Protein AF-A0A956LAH7-F1 (afdb_monomer)

Mean predicted aligned error: 9.51 Å

Nearest PDB structures (foldseek):
  9brr-assembly1_b  TM=3.132E-01  e=2.561E+00  Mus musculus
  8eau-assembly1_c  TM=3.081E-01  e=2.437E+00  Saccharomyces cerevisiae
  8eat-assembly1_o  TM=3.199E-01  e=4.208E+00  Saccharomyces cerevisiae

Radius of gyration: 19.98 Å; Cα contacts (8 Å, |Δi|>4): 125; chains: 1; bounding box: 57×51×49 Å

pLDDT: mean 79.77, std 11.83, range [48.81, 96.5]

Structure (mmCIF, N/CA/C/O backbone):
data_AF-A0A956LAH7-F1
#
_entry.id   AF-A0A956LAH7-F1
#
loop_
_atom_site.group_PDB
_atom_site.id
_atom_site.type_symbol
_atom_site.label_atom_id
_atom_site.label_alt_id
_atom_site.label_comp_id
_atom_site.label_asym_id
_atom_site.label_entity_id
_atom_site.label_seq_id
_atom_site.pdbx_PDB_ins_code
_atom_site.Cartn_x
_atom_site.Cartn_y
_atom_site.Cartn_z
_atom_site.occupancy
_atom_site.B_iso_or_equiv
_atom_site.auth_seq_id
_atom_site.auth_comp_id
_atom_site.auth_asym_id
_atom_site.auth_atom_id
_atom_site.pdbx_PDB_model_num
ATOM 1 N N . MET A 1 1 ? 35.386 28.683 1.388 1.00 52.44 1 MET A N 1
ATOM 2 C CA . MET A 1 1 ? 34.242 27.894 0.891 1.00 52.44 1 MET A CA 1
ATOM 3 C C . MET A 1 1 ? 33.890 26.937 2.016 1.00 52.44 1 MET A C 1
ATOM 5 O O . MET A 1 1 ? 34.724 26.114 2.367 1.00 52.44 1 MET A O 1
ATOM 9 N N . ASP A 1 2 ? 32.789 27.219 2.709 1.00 57.22 2 ASP A N 1
ATOM 10 C CA . ASP A 1 2 ? 32.475 26.697 4.044 1.00 57.22 2 ASP A CA 1
ATOM 11 C C . ASP A 1 2 ? 31.867 25.285 3.976 1.00 57.22 2 ASP A C 1
ATOM 13 O O . ASP A 1 2 ? 30.933 25.033 3.214 1.00 57.22 2 ASP A O 1
ATOM 17 N N . ALA A 1 3 ? 32.402 24.359 4.774 1.00 60.25 3 ALA A N 1
ATOM 18 C CA . ALA A 1 3 ? 31.935 22.974 4.857 1.00 60.25 3 ALA A CA 1
ATOM 19 C C . ALA A 1 3 ? 30.524 22.860 5.473 1.00 60.25 3 ALA A C 1
ATOM 21 O O . ALA A 1 3 ? 29.872 21.824 5.325 1.00 60.25 3 ALA A O 1
ATOM 22 N N . GLY A 1 4 ? 30.032 23.922 6.124 1.00 57.91 4 GLY A N 1
ATOM 23 C CA . GLY A 1 4 ? 28.685 23.996 6.695 1.00 57.91 4 GLY A CA 1
ATOM 24 C C . GLY A 1 4 ? 27.547 24.054 5.667 1.00 57.91 4 GLY A C 1
ATOM 25 O O . GLY A 1 4 ? 26.425 23.651 5.982 1.00 57.91 4 GLY A O 1
ATOM 26 N N . ASP A 1 5 ? 27.820 24.48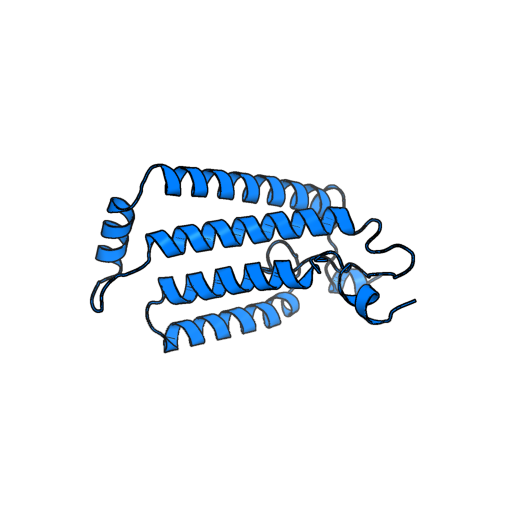1 4.430 1.00 57.31 5 ASP A N 1
ATOM 27 C CA . ASP A 1 5 ? 26.780 24.722 3.414 1.00 57.31 5 ASP A CA 1
ATOM 28 C C . ASP A 1 5 ? 26.434 23.479 2.570 1.00 57.31 5 ASP A C 1
ATOM 30 O O . ASP A 1 5 ? 25.368 23.389 1.961 1.00 57.31 5 ASP A O 1
ATOM 34 N N . VAL A 1 6 ? 27.290 22.451 2.595 1.00 57.66 6 VAL A N 1
ATOM 35 C CA . VAL A 1 6 ? 27.090 21.191 1.848 1.00 57.66 6 VAL A CA 1
ATOM 36 C C . VAL A 1 6 ? 25.976 20.324 2.463 1.00 57.66 6 VAL A C 1
ATOM 38 O O . VAL A 1 6 ? 25.402 19.463 1.795 1.00 57.66 6 VAL A O 1
ATOM 41 N N . LEU A 1 7 ? 25.622 20.556 3.732 1.00 55.72 7 LEU A N 1
ATOM 42 C CA . LEU A 1 7 ? 24.600 19.781 4.444 1.00 55.72 7 LEU A CA 1
ATOM 43 C C . LEU A 1 7 ? 23.187 20.382 4.361 1.00 55.72 7 LEU A C 1
ATOM 45 O O . LEU A 1 7 ? 22.231 19.703 4.731 1.00 55.72 7 LEU A O 1
ATOM 49 N N . ARG A 1 8 ? 23.022 21.614 3.855 1.00 59.16 8 ARG A N 1
ATOM 50 C CA . ARG A 1 8 ? 21.711 22.297 3.792 1.00 59.16 8 ARG A CA 1
ATOM 51 C C . ARG A 1 8 ? 20.922 22.066 2.507 1.00 59.16 8 ARG A C 1
ATOM 53 O O . ARG A 1 8 ? 19.728 22.344 2.480 1.00 59.16 8 ARG A O 1
ATOM 60 N N . SER A 1 9 ? 21.553 21.547 1.459 1.00 49.53 9 SER A N 1
ATOM 61 C CA . SER A 1 9 ? 20.957 21.452 0.121 1.00 49.53 9 SER A CA 1
ATOM 62 C C . SER A 1 9 ? 20.710 20.025 -0.351 1.00 49.53 9 SER A C 1
ATOM 64 O O . SER A 1 9 ? 20.467 19.818 -1.536 1.00 49.53 9 SER A O 1
ATOM 66 N N . ARG A 1 10 ? 20.735 19.022 0.540 1.00 57.97 10 ARG A N 1
ATOM 67 C CA . ARG A 1 10 ? 20.280 17.680 0.156 1.00 57.97 10 ARG A CA 1
ATOM 68 C C . ARG A 1 10 ? 18.760 17.732 -0.007 1.00 57.97 10 ARG A C 1
ATOM 70 O O . ARG A 1 10 ? 18.073 17.825 1.013 1.00 57.97 10 ARG A O 1
ATOM 77 N N . PRO A 1 11 ? 18.209 17.687 -1.238 1.00 48.81 11 PRO A N 1
ATOM 78 C CA . PRO A 1 11 ? 16.771 17.538 -1.387 1.00 48.81 11 PRO A CA 1
ATOM 79 C C . PRO A 1 11 ? 16.368 16.272 -0.62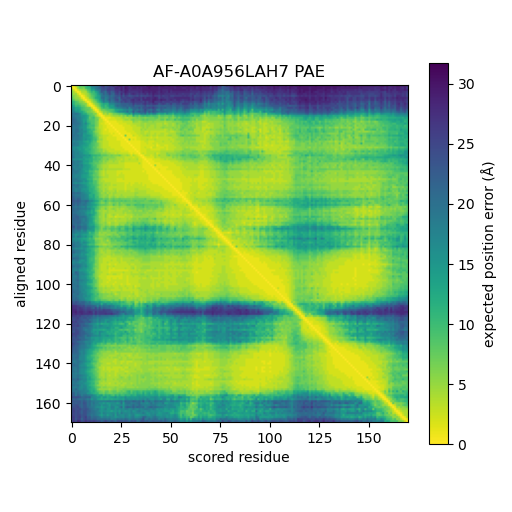9 1.00 48.81 11 PRO A C 1
ATOM 81 O O . PRO A 1 11 ? 17.118 15.292 -0.629 1.00 48.81 11 PRO A O 1
ATOM 84 N N . LEU A 1 12 ? 15.217 16.305 0.045 1.00 53.25 12 LEU A N 1
ATOM 85 C CA . LEU A 1 12 ? 14.611 15.146 0.699 1.00 53.25 12 LEU A CA 1
ATOM 86 C C . LEU A 1 12 ? 14.361 14.068 -0.363 1.00 53.25 12 LEU A C 1
ATOM 88 O O . LEU A 1 12 ? 13.294 13.986 -0.964 1.00 53.25 12 LEU A O 1
ATOM 92 N N . ARG A 1 13 ? 15.393 13.280 -0.662 1.00 58.38 13 ARG A N 1
ATOM 93 C CA . ARG A 1 13 ? 15.361 12.260 -1.694 1.00 58.38 13 ARG A CA 1
ATOM 94 C C . ARG A 1 13 ? 14.657 11.061 -1.088 1.00 58.38 13 ARG A C 1
ATOM 96 O O . ARG A 1 13 ? 15.244 10.341 -0.284 1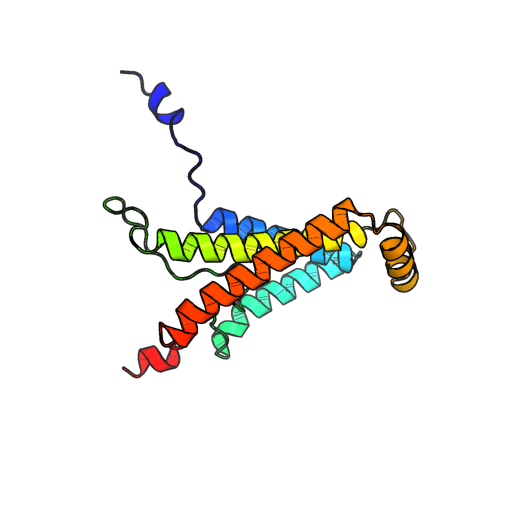.00 58.38 13 ARG A O 1
ATOM 103 N N . SER A 1 14 ? 13.386 10.880 -1.434 1.00 59.09 14 SER A N 1
ATOM 104 C CA . SER A 1 14 ? 12.616 9.701 -1.055 1.00 59.09 14 SER A CA 1
ATOM 105 C C . SER A 1 14 ? 13.260 8.474 -1.697 1.00 59.09 14 SER A C 1
ATOM 107 O O . SER A 1 14 ? 13.087 8.188 -2.881 1.00 59.09 14 SER A O 1
ATOM 109 N N . SER A 1 15 ? 14.079 7.766 -0.921 1.00 68.94 15 SER A N 1
ATOM 110 C CA . SER A 1 15 ? 14.568 6.458 -1.327 1.00 68.94 15 SER A CA 1
ATOM 111 C C . SER A 1 15 ? 13.369 5.509 -1.474 1.00 68.94 15 SER A C 1
ATOM 113 O O . SER A 1 15 ? 12.400 5.630 -0.725 1.00 68.94 15 SER A O 1
ATOM 115 N N . PRO A 1 16 ? 13.400 4.542 -2.403 1.00 70.00 16 PRO A N 1
ATOM 116 C CA . PRO A 1 16 ? 12.313 3.575 -2.571 1.00 70.00 16 PRO A CA 1
ATOM 117 C C . PRO A 1 16 ? 11.994 2.816 -1.273 1.00 70.00 16 PRO A C 1
ATOM 119 O O . PRO A 1 16 ? 10.848 2.471 -0.995 1.00 70.00 16 PRO A O 1
ATOM 122 N N . VAL A 1 17 ? 13.003 2.662 -0.415 1.00 74.00 17 VAL A N 1
ATOM 123 C CA . VAL A 1 17 ? 12.875 2.070 0.916 1.00 74.00 17 VAL A CA 1
ATOM 124 C C . VAL A 1 17 ? 11.913 2.860 1.812 1.00 74.00 17 VAL A C 1
ATOM 126 O O . VAL A 1 17 ? 11.151 2.252 2.556 1.00 74.00 17 VAL A O 1
ATOM 129 N N . SER A 1 18 ? 11.886 4.196 1.749 1.00 77.25 18 SER A N 1
ATOM 130 C CA . SER A 1 18 ? 11.034 4.985 2.650 1.00 77.25 18 SER A CA 1
ATOM 131 C C . SER A 1 18 ? 9.543 4.810 2.354 1.00 77.25 18 SER A C 1
ATOM 133 O O . SER A 1 18 ? 8.749 4.686 3.285 1.00 77.25 18 SER A O 1
ATOM 135 N N . ALA A 1 19 ? 9.159 4.717 1.078 1.00 79.94 19 ALA A N 1
ATOM 136 C CA . ALA A 1 19 ? 7.778 4.452 0.680 1.00 79.94 19 ALA A CA 1
ATOM 137 C C . ALA A 1 19 ? 7.322 3.045 1.103 1.00 79.94 19 ALA A C 1
ATOM 139 O O . ALA A 1 19 ? 6.222 2.888 1.636 1.00 79.94 19 ALA A O 1
ATOM 140 N N . ALA A 1 20 ? 8.186 2.040 0.937 1.00 82.38 20 ALA A N 1
ATOM 141 C CA . ALA A 1 20 ? 7.916 0.679 1.396 1.00 82.38 20 ALA A CA 1
ATOM 142 C C . ALA A 1 20 ? 7.740 0.613 2.923 1.00 82.38 20 ALA A C 1
ATOM 144 O O . ALA A 1 20 ? 6.793 -0.002 3.414 1.00 82.38 20 ALA A O 1
ATOM 145 N N . LEU A 1 21 ? 8.591 1.309 3.685 1.00 83.62 21 LEU A N 1
ATOM 146 C CA . LEU A 1 21 ? 8.465 1.395 5.141 1.00 83.62 21 LEU A CA 1
ATOM 147 C C . LEU A 1 21 ? 7.142 2.041 5.562 1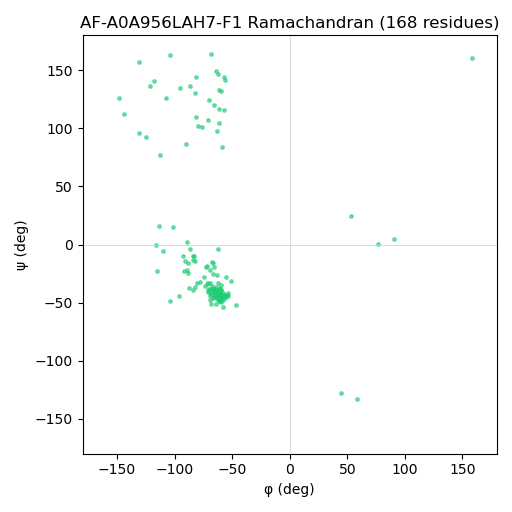.00 83.62 21 LEU A C 1
ATOM 149 O O . LEU A 1 21 ? 6.461 1.507 6.433 1.00 83.62 21 LEU A O 1
ATOM 153 N N . LEU A 1 22 ? 6.739 3.145 4.926 1.00 83.56 22 LEU A N 1
ATOM 154 C CA . LEU A 1 22 ? 5.446 3.782 5.200 1.00 83.56 22 LEU A CA 1
ATOM 155 C C . LEU A 1 22 ? 4.275 2.836 4.924 1.00 83.56 22 LEU A C 1
ATOM 157 O O . LEU A 1 22 ? 3.349 2.749 5.732 1.00 83.56 22 LEU A O 1
ATOM 161 N N . ALA A 1 23 ? 4.337 2.091 3.821 1.00 83.44 23 ALA A N 1
ATOM 162 C CA . ALA A 1 23 ? 3.326 1.098 3.505 1.00 83.44 23 ALA A CA 1
ATOM 163 C C . ALA A 1 23 ? 3.251 0.015 4.596 1.00 83.44 23 ALA A C 1
ATOM 165 O O . ALA A 1 23 ? 2.153 -0.316 5.054 1.00 83.44 23 ALA A O 1
ATOM 166 N N . LEU A 1 24 ? 4.395 -0.520 5.038 1.00 83.44 24 LEU A N 1
ATOM 167 C CA . LEU A 1 24 ? 4.472 -1.551 6.082 1.00 83.44 24 LEU A CA 1
ATOM 168 C C . LEU A 1 24 ? 3.980 -1.044 7.443 1.00 83.44 24 LEU A C 1
ATOM 170 O O . LEU A 1 24 ? 3.266 -1.759 8.148 1.00 83.44 24 LEU A O 1
ATOM 174 N N . LEU A 1 25 ? 4.300 0.203 7.797 1.00 86.12 25 LEU A N 1
ATOM 175 C CA . LEU A 1 25 ? 3.772 0.853 8.998 1.00 86.12 25 LEU A CA 1
ATOM 176 C C . LEU A 1 25 ? 2.245 0.976 8.943 1.00 86.12 25 LEU A C 1
ATOM 178 O O . LEU A 1 25 ? 1.585 0.740 9.954 1.00 86.12 25 LEU A O 1
ATOM 182 N N . GLY A 1 26 ? 1.678 1.283 7.772 1.00 84.75 26 GLY A N 1
ATOM 183 C CA . GLY A 1 26 ? 0.229 1.320 7.559 1.00 84.75 26 GLY A CA 1
ATOM 184 C C . GLY A 1 26 ? -0.451 -0.021 7.858 1.00 84.75 26 GLY A C 1
ATOM 185 O O . GLY A 1 26 ? -1.447 -0.057 8.582 1.00 84.75 26 GLY A O 1
ATOM 186 N N . VAL A 1 27 ? 0.124 -1.130 7.380 1.00 85.00 27 VAL A N 1
ATOM 187 C CA . VAL A 1 27 ? -0.353 -2.493 7.691 1.00 85.00 27 VAL A CA 1
ATOM 188 C C . VAL A 1 27 ? -0.241 -2.789 9.182 1.00 85.00 27 VAL A C 1
ATOM 190 O O . VAL A 1 27 ? -1.204 -3.258 9.788 1.00 85.00 27 VAL A O 1
ATOM 193 N N . GLY A 1 28 ? 0.899 -2.462 9.794 1.00 85.25 28 GLY A N 1
ATOM 194 C CA . GLY A 1 28 ? 1.106 -2.673 11.224 1.00 85.25 28 GLY A CA 1
ATOM 195 C C . GLY A 1 28 ? 0.110 -1.919 12.092 1.00 85.25 28 GLY A C 1
ATOM 196 O O . GLY A 1 28 ? -0.477 -2.495 13.007 1.00 85.25 28 GLY A O 1
ATOM 197 N N . PHE A 1 29 ? -0.141 -0.655 11.763 1.00 86.50 29 PHE A N 1
ATOM 198 C CA . PHE A 1 29 ? -1.160 0.143 12.427 1.00 86.50 29 PHE A CA 1
ATOM 199 C C . PHE A 1 29 ? -2.552 -0.479 12.267 1.00 86.50 29 PHE A C 1
ATOM 201 O O . PHE A 1 29 ? -3.251 -0.674 13.261 1.00 86.50 29 PHE A O 1
ATOM 208 N N . ALA A 1 30 ? -2.937 -0.864 11.048 1.00 85.06 30 ALA A N 1
ATOM 209 C CA . ALA A 1 30 ? -4.237 -1.478 10.796 1.00 85.06 30 ALA A CA 1
ATOM 210 C C . ALA A 1 30 ? -4.428 -2.787 11.577 1.00 85.06 30 ALA A C 1
ATOM 212 O O . ALA A 1 30 ? -5.476 -2.980 12.193 1.00 85.06 30 ALA A O 1
ATOM 213 N N . ILE A 1 31 ? -3.408 -3.648 11.628 1.00 86.38 31 ILE A N 1
ATOM 214 C CA . ILE A 1 31 ? -3.449 -4.897 12.400 1.00 86.38 31 ILE A CA 1
ATOM 215 C C . ILE A 1 31 ? -3.663 -4.613 13.888 1.00 86.38 31 ILE A C 1
ATOM 217 O O . ILE A 1 31 ? -4.541 -5.220 14.500 1.00 86.38 31 ILE A O 1
ATOM 221 N N . GLN A 1 32 ? -2.926 -3.665 14.471 1.00 87.75 32 GLN A N 1
ATOM 222 C CA . GLN A 1 32 ? -3.076 -3.321 15.891 1.00 87.75 32 GLN A CA 1
ATOM 223 C C . GLN A 1 32 ? -4.487 -2.815 16.211 1.00 87.75 32 GLN A C 1
ATOM 225 O O . GLN A 1 32 ? -5.085 -3.217 17.212 1.00 87.75 32 GLN A O 1
ATOM 230 N N . VAL A 1 33 ? -5.050 -1.988 15.329 1.00 84.69 33 VAL A N 1
ATOM 231 C CA . VAL A 1 33 ? -6.402 -1.449 15.495 1.00 84.69 33 VAL A CA 1
ATOM 232 C C . VAL A 1 33 ? -7.470 -2.529 15.363 1.00 84.69 33 VAL A C 1
ATOM 234 O O . VAL A 1 33 ? -8.424 -2.559 16.144 1.00 84.69 33 VAL A O 1
ATOM 237 N N . LEU A 1 34 ? -7.330 -3.433 14.395 1.00 80.38 34 LEU A N 1
ATOM 238 C CA . LEU A 1 34 ? -8.304 -4.498 14.171 1.00 80.38 34 LEU A CA 1
ATOM 239 C C . LEU A 1 34 ? -8.281 -5.522 15.311 1.00 80.38 34 LEU A C 1
ATOM 241 O O . LEU A 1 34 ? -9.337 -5.829 15.871 1.00 80.38 34 LEU A O 1
ATOM 245 N N . VAL A 1 35 ? -7.088 -5.982 15.699 1.00 83.62 35 VAL A N 1
ATOM 246 C CA . VAL A 1 35 ? -6.902 -7.020 16.724 1.00 83.62 35 VAL A CA 1
ATOM 247 C C . VAL A 1 35 ? -7.267 -6.518 18.123 1.00 83.62 35 VAL A C 1
ATOM 249 O O . VAL A 1 35 ? -7.789 -7.292 18.919 1.00 83.62 35 VAL A O 1
ATOM 252 N N . ASN A 1 36 ? -7.045 -5.232 18.426 1.00 79.31 36 ASN A N 1
ATOM 253 C CA . ASN A 1 36 ? -7.393 -4.601 19.710 1.00 79.31 36 ASN A CA 1
ATOM 254 C C . ASN A 1 36 ? -6.836 -5.333 20.954 1.00 79.31 36 ASN A C 1
ATOM 256 O O . ASN A 1 36 ? -7.378 -5.236 22.051 1.00 79.31 36 ASN A O 1
ATOM 260 N N . HIS A 1 37 ? -5.748 -6.087 20.790 1.00 81.94 37 HIS A N 1
ATOM 261 C CA . HIS A 1 37 ? -5.056 -6.773 21.875 1.00 81.94 37 HIS A CA 1
ATOM 262 C C . HIS A 1 37 ? -3.558 -6.749 21.593 1.00 81.94 37 HIS A C 1
ATOM 264 O O . HIS A 1 37 ? -3.091 -7.407 20.664 1.00 81.94 37 HIS A O 1
ATOM 270 N N . LYS A 1 38 ? -2.797 -6.007 22.408 1.00 82.75 38 LYS A N 1
ATOM 271 C CA . LYS A 1 38 ? -1.374 -5.695 22.177 1.00 82.75 38 LYS A CA 1
ATOM 272 C C . LYS A 1 38 ? -0.549 -6.923 21.780 1.00 82.75 38 LYS A C 1
ATOM 274 O O . LYS A 1 38 ? 0.135 -6.912 20.762 1.00 82.75 38 LYS A O 1
ATOM 279 N N . TYR A 1 39 ? -0.639 -7.998 22.565 1.00 89.81 39 TYR A N 1
ATOM 280 C CA . TYR A 1 39 ? 0.154 -9.209 22.333 1.00 89.81 39 TYR A CA 1
ATOM 281 C C . TYR A 1 39 ? -0.306 -10.012 21.113 1.00 89.81 39 TYR A C 1
ATOM 283 O O . TYR A 1 39 ? 0.528 -10.567 20.404 1.00 89.81 39 TYR A O 1
ATOM 291 N N . LEU A 1 40 ? -1.613 -10.031 20.825 1.00 88.00 40 LEU A N 1
ATOM 292 C CA . LEU A 1 40 ? -2.122 -10.722 19.638 1.00 88.00 40 LEU A CA 1
ATOM 293 C C . LEU A 1 40 ? -1.777 -9.922 18.382 1.00 88.00 40 LEU A C 1
ATOM 295 O O . LEU A 1 40 ? -1.427 -10.513 17.371 1.00 88.00 40 LEU A O 1
ATOM 299 N N . GLY A 1 41 ? -1.798 -8.588 18.455 1.00 88.50 41 GLY A N 1
ATOM 300 C CA . GLY A 1 41 ? -1.372 -7.713 17.367 1.00 88.50 41 GLY A CA 1
ATOM 301 C C . GLY A 1 41 ? 0.089 -7.952 16.997 1.00 88.50 41 GLY A C 1
ATOM 302 O O . GLY A 1 41 ? 0.406 -8.084 15.818 1.00 88.50 41 GLY A O 1
ATOM 303 N N . PHE A 1 42 ? 0.972 -8.097 17.993 1.00 91.75 42 PHE A N 1
ATOM 304 C CA . PHE A 1 42 ? 2.355 -8.509 17.738 1.00 91.75 42 PHE A CA 1
ATOM 305 C C . PHE A 1 42 ? 2.445 -9.916 17.143 1.00 91.75 42 PHE A C 1
ATOM 307 O O . PHE A 1 42 ? 3.152 -10.087 16.157 1.00 91.75 42 PHE A O 1
ATOM 314 N N . GLY A 1 43 ? 1.697 -10.893 17.664 1.00 93.94 43 GLY A N 1
ATOM 315 C CA . GLY A 1 43 ? 1.675 -12.251 17.109 1.00 93.94 43 GLY A CA 1
ATOM 316 C C . GLY A 1 43 ? 1.242 -12.296 15.639 1.00 93.94 43 GLY A C 1
ATOM 317 O O . GLY A 1 43 ? 1.899 -12.934 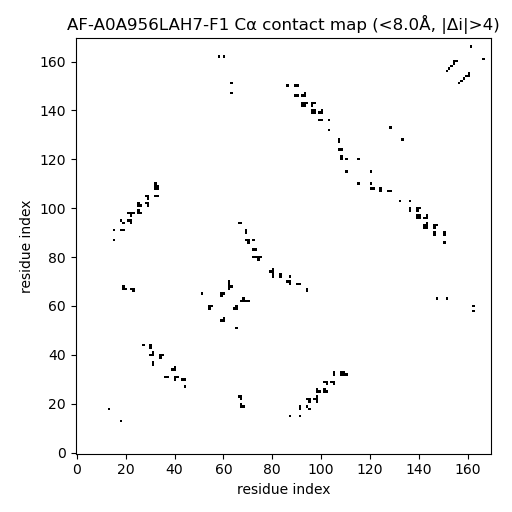14.819 1.00 93.94 43 GLY A O 1
ATOM 318 N N . VAL A 1 44 ? 0.188 -11.557 15.280 1.00 92.62 44 VAL A N 1
ATOM 319 C CA . VAL A 1 44 ? -0.289 -11.435 13.892 1.00 92.62 44 VAL A CA 1
ATOM 320 C C . VAL A 1 44 ? 0.747 -10.734 13.015 1.00 92.62 44 VAL A C 1
ATOM 322 O O . VAL A 1 44 ? 0.995 -11.183 11.899 1.00 92.62 44 VAL A O 1
ATOM 325 N N . MET A 1 45 ? 1.402 -9.680 13.513 1.00 92.31 45 MET A N 1
ATOM 326 C CA . MET A 1 45 ? 2.486 -9.018 12.778 1.00 92.31 45 MET A CA 1
ATOM 327 C C . MET A 1 45 ? 3.670 -9.948 12.529 1.00 92.31 45 MET A C 1
ATOM 329 O O . MET A 1 45 ? 4.205 -9.975 11.423 1.00 92.31 45 MET A O 1
ATOM 333 N N . THR A 1 46 ? 4.067 -10.739 13.524 1.00 93.00 46 THR A N 1
ATOM 334 C CA . THR A 1 46 ? 5.119 -11.744 13.356 1.00 93.00 46 THR A CA 1
ATOM 335 C C . THR A 1 46 ? 4.719 -12.776 12.306 1.00 93.00 46 THR A C 1
ATOM 337 O O . THR A 1 46 ? 5.501 -13.037 11.397 1.00 93.00 46 THR A O 1
ATOM 340 N N . ALA A 1 47 ? 3.497 -13.312 12.370 1.00 93.56 47 ALA A N 1
ATOM 341 C CA . ALA A 1 47 ? 2.995 -14.255 11.371 1.00 93.56 47 ALA A CA 1
ATOM 342 C C . ALA A 1 47 ? 2.972 -13.649 9.956 1.00 93.56 47 ALA A C 1
ATOM 344 O O . ALA A 1 47 ? 3.349 -14.314 8.995 1.00 93.56 47 ALA A O 1
ATOM 345 N N . TYR A 1 48 ? 2.597 -12.375 9.831 1.00 91.69 48 TYR A N 1
ATOM 346 C CA . TYR A 1 48 ? 2.630 -11.641 8.569 1.00 91.69 48 TYR A CA 1
ATOM 347 C C . TYR A 1 48 ? 4.053 -11.525 7.997 1.00 91.69 48 TYR A C 1
ATOM 349 O O . TYR A 1 48 ? 4.266 -11.820 6.823 1.00 91.69 48 TYR A O 1
ATOM 357 N N . PHE A 1 49 ? 5.048 -11.168 8.815 1.00 91.06 49 PHE A N 1
ATOM 358 C CA . PHE A 1 49 ? 6.441 -11.130 8.357 1.00 91.06 49 PHE A CA 1
ATOM 359 C C . PHE A 1 49 ? 6.977 -12.516 7.988 1.00 91.06 49 PHE A C 1
ATOM 361 O O . PHE A 1 49 ? 7.674 -12.642 6.984 1.00 91.06 49 PHE A O 1
ATOM 368 N N . LEU A 1 50 ? 6.620 -13.560 8.744 1.00 93.50 50 LEU A N 1
ATOM 369 C CA . LEU A 1 50 ? 6.966 -14.938 8.387 1.00 93.50 50 LEU A CA 1
ATOM 370 C C . LEU A 1 50 ? 6.357 -15.329 7.036 1.00 93.50 50 LEU A C 1
ATOM 372 O O . LEU A 1 50 ? 7.049 -15.903 6.200 1.00 93.50 50 LEU A O 1
ATOM 376 N N . ALA A 1 51 ? 5.099 -14.960 6.782 1.00 90.50 51 ALA A N 1
ATOM 377 C CA . ALA A 1 51 ? 4.461 -15.194 5.492 1.00 90.50 51 ALA A CA 1
ATOM 378 C C . ALA A 1 51 ? 5.203 -14.486 4.348 1.00 90.50 51 ALA A C 1
ATOM 380 O O . ALA A 1 51 ? 5.422 -15.104 3.311 1.00 90.50 51 ALA A O 1
ATOM 381 N N . LEU A 1 52 ? 5.666 -13.243 4.537 1.00 89.19 52 LEU A N 1
ATOM 382 C CA . LEU A 1 52 ? 6.463 -12.537 3.522 1.00 89.19 52 LEU A CA 1
ATOM 383 C C . LEU A 1 52 ? 7.806 -13.220 3.211 1.00 89.19 52 LEU A C 1
ATOM 385 O O . LEU A 1 52 ? 8.313 -13.060 2.105 1.00 89.19 52 LEU A O 1
ATOM 389 N N . ILE A 1 53 ? 8.373 -13.980 4.152 1.00 89.25 53 ILE A N 1
ATOM 390 C CA . ILE A 1 53 ? 9.617 -14.742 3.950 1.00 89.25 53 ILE A CA 1
ATOM 391 C C . ILE A 1 53 ? 9.342 -16.083 3.251 1.00 89.25 53 ILE A C 1
ATOM 393 O O . ILE A 1 53 ? 10.148 -16.529 2.435 1.00 89.25 53 ILE A O 1
ATOM 397 N N . ILE A 1 54 ? 8.219 -16.731 3.571 1.00 90.12 54 ILE A N 1
ATOM 398 C CA . ILE A 1 54 ? 7.877 -18.077 3.085 1.00 90.12 54 ILE A CA 1
ATOM 399 C C . ILE A 1 54 ? 7.212 -18.036 1.702 1.00 90.12 54 ILE A C 1
ATOM 401 O O . ILE A 1 54 ? 7.497 -18.891 0.871 1.00 90.12 54 ILE A O 1
ATOM 405 N N . LEU A 1 55 ? 6.343 -17.056 1.431 1.00 87.81 55 LEU A N 1
ATOM 406 C CA . LEU A 1 55 ? 5.571 -16.962 0.182 1.00 87.81 55 LEU A CA 1
ATOM 407 C C . LEU A 1 55 ? 6.432 -16.997 -1.097 1.00 87.81 55 LEU A C 1
ATOM 409 O O . LEU A 1 55 ? 6.080 -17.748 -2.009 1.00 87.81 55 LEU A O 1
ATOM 413 N N . PRO A 1 56 ? 7.572 -16.283 -1.175 1.00 86.00 56 PRO A N 1
ATOM 414 C CA . PRO A 1 56 ? 8.466 -16.396 -2.325 1.00 86.00 56 PRO A CA 1
ATOM 415 C C . PRO A 1 56 ? 9.006 -17.817 -2.531 1.00 86.00 56 PRO A C 1
ATOM 417 O O . PRO A 1 56 ? 9.131 -18.259 -3.664 1.00 86.00 56 PRO A O 1
ATOM 420 N N . GLN A 1 57 ? 9.253 -18.571 -1.452 1.00 85.06 57 GLN A N 1
ATOM 421 C CA . GLN A 1 57 ? 9.802 -19.935 -1.530 1.00 85.06 57 GLN A CA 1
ATOM 422 C C . GLN A 1 57 ? 8.803 -20.966 -2.070 1.00 85.06 57 GLN A C 1
ATOM 424 O O . GLN A 1 57 ? 9.204 -22.046 -2.487 1.00 85.06 57 GLN A O 1
ATOM 429 N N . VAL A 1 58 ? 7.506 -20.650 -2.055 1.00 84.56 58 VAL A N 1
ATOM 430 C CA . VAL A 1 58 ? 6.442 -21.502 -2.614 1.00 84.56 58 VAL A CA 1
ATOM 431 C C . VAL A 1 58 ? 5.972 -21.020 -3.993 1.00 84.56 58 VAL A C 1
ATOM 433 O O . VAL A 1 58 ? 4.911 -21.429 -4.459 1.00 84.56 58 VAL A O 1
ATOM 436 N N . GLY A 1 59 ? 6.739 -20.134 -4.642 1.00 79.31 59 GLY A N 1
ATOM 437 C CA . GLY A 1 59 ? 6.477 -19.636 -5.997 1.00 79.31 59 GLY A CA 1
ATOM 438 C C . GLY A 1 59 ? 5.611 -18.372 -6.072 1.00 79.31 59 GLY A C 1
ATOM 439 O O . GLY A 1 59 ? 5.289 -17.910 -7.168 1.00 79.31 59 GLY A O 1
ATOM 440 N N . VAL A 1 60 ? 5.235 -17.767 -4.937 1.00 83.56 60 VAL A N 1
ATOM 441 C CA . VAL A 1 60 ? 4.503 -16.488 -4.916 1.00 83.56 60 VAL A CA 1
ATOM 442 C C . VAL A 1 60 ? 5.497 -15.333 -4.883 1.00 83.56 60 VAL A C 1
ATOM 444 O O . VAL A 1 60 ? 5.842 -14.811 -3.827 1.00 83.56 60 VAL A O 1
ATOM 447 N N . GLU A 1 61 ? 5.943 -14.916 -6.064 1.00 83.25 61 GLU A N 1
ATOM 448 C CA . GLU A 1 61 ? 7.016 -13.920 -6.215 1.00 83.25 61 GLU A CA 1
ATOM 449 C C . GLU A 1 61 ? 6.542 -12.570 -6.764 1.00 83.25 61 GLU A C 1
ATOM 451 O O . GLU A 1 61 ? 7.312 -11.616 -6.876 1.00 83.25 61 GLU A O 1
ATOM 456 N N . HIS A 1 62 ? 5.269 -12.456 -7.144 1.00 84.12 62 HIS A N 1
ATOM 457 C CA . HIS A 1 62 ? 4.799 -11.259 -7.828 1.00 84.12 62 HIS A CA 1
ATOM 458 C C . HIS A 1 62 ? 4.755 -10.054 -6.874 1.00 84.12 62 HIS A C 1
ATOM 460 O O . HIS A 1 62 ? 4.011 -10.038 -5.891 1.00 84.12 62 HIS A O 1
ATOM 466 N N . ASN A 1 63 ? 5.446 -8.970 -7.242 1.00 84.62 63 ASN A N 1
ATOM 467 C CA . ASN A 1 63 ? 5.519 -7.715 -6.471 1.00 84.62 63 ASN A CA 1
ATOM 468 C C . ASN A 1 63 ? 4.173 -6.985 -6.287 1.00 84.62 63 ASN A C 1
ATOM 470 O O . ASN A 1 63 ? 4.128 -5.955 -5.630 1.00 84.62 63 ASN A O 1
ATOM 474 N N . LEU A 1 64 ? 3.085 -7.475 -6.893 1.00 84.69 64 LEU A N 1
ATOM 475 C CA . LEU A 1 64 ? 1.724 -6.958 -6.681 1.00 84.69 64 LEU A CA 1
ATOM 476 C C . LEU A 1 64 ? 1.024 -7.662 -5.513 1.00 84.69 64 LEU A C 1
ATOM 478 O O . LEU A 1 64 ? 0.073 -7.117 -4.956 1.00 84.69 64 LEU A O 1
ATOM 482 N N . VAL A 1 65 ? 1.488 -8.867 -5.172 1.00 83.56 65 VAL A N 1
ATOM 483 C CA . VAL A 1 65 ? 0.948 -9.724 -4.114 1.00 83.56 65 VAL A CA 1
ATOM 484 C C . VAL A 1 65 ? 1.750 -9.535 -2.832 1.00 83.56 65 VAL A C 1
ATOM 486 O O . VAL A 1 65 ? 1.177 -9.384 -1.755 1.00 83.56 65 VAL A O 1
ATOM 489 N N . LEU A 1 66 ? 3.079 -9.499 -2.946 1.00 85.19 66 LEU A N 1
ATOM 490 C CA . LEU A 1 66 ? 3.962 -9.294 -1.805 1.00 85.19 66 LEU A CA 1
ATOM 491 C C . LEU A 1 66 ? 3.946 -7.820 -1.390 1.00 85.19 66 LEU A C 1
ATOM 493 O O . LEU A 1 66 ? 4.574 -6.964 -2.013 1.00 85.19 66 LEU A O 1
ATOM 497 N N . TYR A 1 67 ? 3.196 -7.523 -0.333 1.00 82.94 67 TYR A N 1
ATOM 498 C CA . TYR A 1 67 ? 2.963 -6.154 0.104 1.00 82.94 67 TYR A CA 1
ATOM 499 C C . TYR A 1 67 ? 4.255 -5.413 0.464 1.00 82.94 67 TYR A C 1
ATOM 501 O O . TYR A 1 67 ? 5.095 -5.904 1.221 1.00 82.94 67 TYR A O 1
ATOM 509 N N . GLY A 1 68 ? 4.389 -4.194 -0.064 1.00 81.44 68 GLY A N 1
ATOM 510 C CA . GLY A 1 68 ? 5.554 -3.334 0.145 1.00 81.44 68 GLY A CA 1
ATOM 511 C C . GLY A 1 68 ? 6.787 -3.726 -0.676 1.00 81.44 68 GLY A C 1
ATOM 512 O O . GLY A 1 68 ? 7.800 -3.037 -0.578 1.00 81.44 68 GLY A O 1
ATOM 513 N N . GLN A 1 69 ? 6.715 -4.784 -1.494 1.00 83.00 69 GLN A N 1
ATOM 514 C CA . GLN A 1 69 ? 7.781 -5.135 -2.430 1.00 83.00 69 GLN A CA 1
ATOM 515 C C . GLN A 1 69 ? 7.692 -4.288 -3.700 1.00 83.00 69 GLN A C 1
ATOM 517 O O . GLN A 1 69 ? 6.608 -3.958 -4.192 1.00 83.00 69 GLN A O 1
ATOM 522 N N . THR A 1 70 ? 8.852 -3.945 -4.245 1.00 82.88 70 THR A N 1
ATOM 523 C CA . THR A 1 70 ? 8.992 -3.240 -5.519 1.00 82.88 70 THR A CA 1
ATOM 524 C C . THR A 1 70 ? 10.012 -3.967 -6.396 1.00 82.88 70 THR A C 1
ATOM 526 O O . THR A 1 70 ? 10.845 -4.714 -5.880 1.00 82.88 70 THR A O 1
ATOM 529 N N . PRO A 1 71 ? 9.958 -3.796 -7.730 1.00 82.00 71 PRO A N 1
ATOM 530 C CA . PRO A 1 71 ? 10.949 -4.389 -8.619 1.00 82.00 71 PRO A CA 1
ATOM 531 C C . PRO A 1 71 ? 12.373 -3.959 -8.255 1.00 82.00 71 PRO A C 1
ATOM 533 O O . PRO A 1 71 ? 12.607 -2.803 -7.892 1.00 82.00 71 PRO A O 1
ATOM 536 N N . GLY A 1 72 ? 13.331 -4.878 -8.409 1.00 77.69 72 GLY A N 1
ATOM 537 C CA . GLY A 1 72 ? 14.748 -4.584 -8.223 1.00 77.69 72 GLY A CA 1
ATOM 538 C C . GLY A 1 72 ? 15.187 -3.442 -9.138 1.00 77.69 72 GLY A C 1
ATOM 539 O O . GLY A 1 72 ? 15.135 -3.561 -10.358 1.00 77.69 72 GLY A O 1
ATOM 540 N N . SER A 1 73 ? 15.599 -2.327 -8.539 1.00 77.56 73 SER A N 1
ATOM 541 C CA . SER A 1 73 ? 15.974 -1.110 -9.256 1.00 77.56 73 SER A CA 1
ATOM 542 C C . SER A 1 73 ? 17.389 -0.692 -8.855 1.00 77.56 73 SER A C 1
ATOM 544 O O . SER A 1 73 ? 17.545 0.041 -7.868 1.00 77.56 73 SER A O 1
ATOM 546 N N . PRO A 1 74 ? 18.425 -1.132 -9.590 1.00 78.69 74 PRO A N 1
ATOM 547 C CA . PRO A 1 74 ? 19.796 -0.747 -9.296 1.00 78.69 74 PRO A CA 1
ATOM 548 C C . PRO A 1 74 ? 19.947 0.771 -9.417 1.00 78.69 74 PRO A C 1
ATOM 550 O O . PRO A 1 74 ? 19.479 1.393 -10.371 1.00 78.69 74 PRO A O 1
ATOM 553 N N . TYR A 1 75 ? 20.583 1.369 -8.414 1.00 79.56 75 TYR A N 1
ATOM 554 C CA . TYR A 1 75 ? 20.913 2.785 -8.416 1.00 79.56 75 TYR A CA 1
ATOM 555 C C . TYR A 1 75 ? 22.347 2.974 -8.913 1.00 79.56 75 TYR A C 1
ATOM 557 O O . TYR A 1 75 ? 23.246 2.260 -8.475 1.00 79.56 75 TYR A O 1
ATOM 565 N N . SER A 1 76 ? 22.563 3.939 -9.804 1.00 80.56 76 SER A N 1
ATOM 566 C CA . SER A 1 76 ? 23.892 4.338 -10.272 1.00 80.56 76 SER A CA 1
ATOM 567 C C . SER A 1 76 ? 24.121 5.814 -9.972 1.00 80.56 76 SER A C 1
ATOM 569 O O . SER A 1 76 ? 23.252 6.633 -10.254 1.00 80.56 76 SER A O 1
ATOM 571 N N . ASP A 1 77 ? 25.299 6.186 -9.475 1.00 80.19 77 ASP A N 1
ATOM 572 C CA . ASP A 1 77 ? 25.644 7.601 -9.270 1.00 80.19 77 ASP A CA 1
ATOM 573 C C . ASP A 1 77 ? 25.753 8.383 -10.591 1.00 80.19 77 ASP A C 1
ATOM 575 O O . ASP A 1 77 ? 25.620 9.603 -10.597 1.00 80.19 77 ASP A O 1
ATOM 579 N N . MET A 1 78 ? 25.930 7.686 -11.722 1.00 80.81 78 MET A N 1
ATOM 580 C CA . MET A 1 78 ? 26.026 8.298 -13.052 1.00 80.81 78 MET A CA 1
ATOM 581 C C . MET A 1 78 ? 24.664 8.496 -13.733 1.00 80.81 78 MET A C 1
ATOM 583 O O . MET A 1 78 ? 24.472 9.496 -14.416 1.00 80.81 78 MET A O 1
ATOM 587 N N . ASN A 1 79 ? 23.722 7.557 -13.569 1.00 79.75 79 ASN A N 1
ATOM 588 C CA . ASN A 1 79 ? 22.413 7.573 -14.255 1.00 79.75 79 ASN A CA 1
ATOM 589 C C . ASN A 1 79 ? 21.212 7.711 -13.295 1.00 79.75 79 ASN A C 1
ATOM 591 O O . ASN A 1 79 ? 20.044 7.697 -13.690 1.00 79.75 79 ASN A O 1
ATOM 595 N N . GLY A 1 80 ? 21.477 7.790 -11.996 1.00 83.44 80 GLY A N 1
ATOM 596 C CA . GLY A 1 80 ? 20.457 7.709 -10.968 1.00 83.44 80 GLY A CA 1
ATOM 597 C C . GLY A 1 80 ? 19.672 6.393 -11.037 1.00 83.44 80 GLY A C 1
ATOM 598 O O . GLY A 1 80 ? 20.241 5.311 -11.161 1.00 83.44 80 GLY A O 1
ATOM 599 N N . TYR A 1 81 ? 18.342 6.495 -10.961 1.00 77.69 81 TYR A N 1
ATOM 600 C CA . TYR A 1 81 ? 17.429 5.365 -11.186 1.00 77.69 81 TYR A CA 1
ATOM 601 C C . TYR A 1 81 ? 17.117 5.118 -12.674 1.00 77.69 81 TYR A C 1
ATOM 603 O O . TYR A 1 81 ? 16.509 4.100 -12.997 1.00 77.69 81 TYR A O 1
ATOM 611 N N . GLY A 1 82 ? 17.515 6.021 -13.580 1.00 83.88 82 GLY A N 1
ATOM 612 C CA . GLY A 1 82 ? 17.294 5.896 -15.023 1.00 83.88 82 GLY A CA 1
ATOM 613 C C . GLY A 1 82 ? 15.876 5.441 -15.393 1.00 83.88 82 GLY A C 1
ATOM 614 O O . GLY A 1 82 ? 14.879 5.982 -14.911 1.00 83.88 82 GLY A O 1
ATOM 615 N N . HIS A 1 83 ? 15.795 4.390 -16.209 1.00 82.00 83 HIS A N 1
ATOM 616 C CA . HIS A 1 83 ? 14.540 3.791 -16.677 1.00 82.00 83 HIS A CA 1
ATOM 617 C C . HIS A 1 83 ? 13.699 3.116 -15.577 1.00 82.00 83 HIS A C 1
ATOM 619 O O . HIS A 1 83 ? 12.509 2.886 -15.781 1.00 82.00 83 HIS A O 1
ATOM 625 N N . PHE A 1 84 ? 14.269 2.829 -14.402 1.00 82.12 84 PHE A N 1
ATOM 626 C CA . PHE A 1 84 ? 13.544 2.203 -13.291 1.00 82.12 84 PHE A CA 1
ATOM 627 C C . PHE A 1 84 ? 12.736 3.203 -12.455 1.00 82.12 84 PHE A C 1
ATOM 629 O O . PHE A 1 84 ? 11.852 2.799 -11.699 1.00 82.12 84 PHE A O 1
ATOM 636 N N . ALA A 1 85 ? 12.984 4.509 -12.608 1.00 82.94 85 ALA A N 1
ATOM 637 C CA . ALA A 1 85 ? 12.319 5.544 -11.819 1.00 82.94 85 ALA A CA 1
ATOM 638 C C . ALA A 1 85 ? 10.791 5.538 -11.999 1.00 82.94 85 ALA A C 1
ATOM 640 O O . ALA A 1 85 ? 10.049 5.619 -11.019 1.00 82.94 85 ALA A O 1
ATOM 641 N N . THR A 1 86 ? 10.314 5.411 -13.240 1.00 84.69 86 THR A N 1
ATOM 642 C CA . THR A 1 86 ? 8.878 5.442 -13.543 1.00 84.69 86 THR A CA 1
ATOM 643 C C . THR A 1 86 ? 8.149 4.207 -13.006 1.00 84.69 86 THR A C 1
ATOM 645 O O . THR A 1 86 ? 7.180 4.395 -12.270 1.00 84.69 86 THR A O 1
ATOM 648 N N . PRO A 1 87 ? 8.589 2.958 -13.278 1.00 84.44 87 PRO A N 1
ATOM 649 C CA . PRO A 1 87 ? 7.986 1.778 -12.657 1.00 84.44 87 PRO A CA 1
ATOM 650 C C . PRO A 1 87 ? 7.979 1.848 -11.126 1.00 84.44 87 PRO A C 1
ATOM 652 O O . PRO A 1 87 ? 6.947 1.582 -10.513 1.00 84.44 87 PRO A O 1
ATOM 655 N N . LEU A 1 88 ? 9.086 2.272 -10.505 1.00 85.25 88 LEU A N 1
ATOM 656 C CA . LEU A 1 88 ? 9.164 2.429 -9.050 1.00 85.25 88 LEU A CA 1
ATOM 657 C C . LEU A 1 88 ? 8.109 3.395 -8.509 1.00 85.25 88 LEU A C 1
ATOM 659 O O . LEU A 1 88 ? 7.459 3.096 -7.509 1.00 85.25 88 LEU A O 1
ATOM 663 N N . LEU A 1 89 ? 7.914 4.540 -9.167 1.00 87.56 89 LEU A N 1
ATOM 664 C CA . LEU A 1 89 ? 6.919 5.523 -8.749 1.00 87.56 89 LEU A CA 1
ATOM 665 C C . LEU A 1 89 ? 5.501 4.936 -8.756 1.00 87.56 89 LEU A C 1
ATOM 667 O O . LEU A 1 89 ? 4.754 5.147 -7.802 1.00 87.56 89 LEU A O 1
ATOM 671 N N . TRP A 1 90 ? 5.145 4.173 -9.793 1.00 89.62 90 TRP A N 1
ATOM 672 C CA . TRP A 1 90 ? 3.838 3.517 -9.880 1.00 89.62 90 TRP A CA 1
ATOM 673 C C . TRP A 1 90 ? 3.636 2.488 -8.768 1.00 89.62 90 TRP A C 1
ATOM 675 O O . TRP A 1 90 ? 2.584 2.488 -8.129 1.00 89.62 90 TRP A O 1
ATOM 685 N N . PHE A 1 91 ? 4.651 1.669 -8.481 1.00 89.12 91 PHE A N 1
ATOM 686 C CA . PHE A 1 91 ? 4.607 0.722 -7.365 1.00 89.12 91 PHE A CA 1
ATOM 687 C C . PHE A 1 91 ? 4.492 1.424 -6.005 1.00 89.12 91 PHE A C 1
ATOM 689 O O . PHE A 1 91 ? 3.728 0.980 -5.148 1.00 89.12 91 PHE A O 1
ATOM 696 N N . HIS A 1 92 ? 5.194 2.541 -5.796 1.00 89.38 92 HIS A N 1
ATOM 697 C CA . HIS A 1 92 ? 5.039 3.327 -4.570 1.00 89.38 92 HIS A CA 1
ATOM 698 C C . HIS A 1 92 ? 3.637 3.916 -4.450 1.00 89.38 92 HIS A C 1
ATOM 700 O O . HIS A 1 92 ? 3.043 3.845 -3.379 1.00 89.38 92 HIS A O 1
ATOM 706 N N . LEU A 1 93 ? 3.091 4.475 -5.533 1.00 90.56 93 LEU A N 1
ATOM 707 C CA . LEU A 1 93 ? 1.748 5.047 -5.529 1.00 90.56 93 LEU A CA 1
ATOM 708 C C . LEU A 1 93 ? 0.688 3.978 -5.231 1.00 90.56 93 LEU A C 1
ATOM 710 O O . LEU A 1 93 ? -0.207 4.219 -4.424 1.00 90.56 93 LEU A O 1
ATOM 714 N N . TYR A 1 94 ? 0.840 2.788 -5.816 1.00 91.88 94 TYR A N 1
ATOM 715 C CA . TYR A 1 94 ? -0.000 1.623 -5.548 1.00 91.88 94 TYR A CA 1
ATOM 716 C C . TYR A 1 94 ? 0.013 1.237 -4.061 1.00 91.88 94 TYR A C 1
ATOM 718 O O . TYR A 1 94 ? -1.038 1.194 -3.418 1.00 91.88 94 TYR A O 1
ATOM 726 N N . TRP A 1 95 ? 1.194 1.042 -3.468 1.00 91.62 95 TRP A N 1
ATOM 727 C CA . TRP A 1 95 ? 1.289 0.641 -2.062 1.00 91.62 95 TRP A CA 1
ATOM 728 C C . TRP A 1 95 ? 0.912 1.752 -1.076 1.00 91.62 95 TRP A C 1
ATOM 730 O O . TRP A 1 95 ? 0.318 1.467 -0.037 1.00 91.62 95 TRP A O 1
ATOM 740 N N . LEU A 1 96 ? 1.181 3.020 -1.394 1.00 90.75 96 LEU A N 1
ATOM 741 C CA . LEU A 1 96 ? 0.725 4.150 -0.580 1.00 90.75 96 LEU A CA 1
ATOM 742 C C . LEU A 1 96 ? -0.800 4.295 -0.614 1.00 90.75 96 LEU A C 1
ATOM 744 O O . LEU A 1 96 ? -1.401 4.574 0.423 1.00 90.75 96 LEU A O 1
ATOM 748 N N . ALA A 1 97 ? -1.440 4.058 -1.762 1.00 92.06 97 ALA A N 1
ATOM 749 C CA . ALA A 1 97 ? -2.897 4.018 -1.849 1.00 92.06 97 ALA A CA 1
ATOM 750 C C . ALA A 1 97 ? -3.472 2.878 -0.991 1.00 92.06 97 ALA A C 1
ATOM 752 O O . ALA A 1 97 ? -4.426 3.096 -0.243 1.00 92.06 97 ALA A O 1
ATOM 753 N N . ALA A 1 98 ? -2.842 1.699 -1.010 1.00 91.25 98 ALA A N 1
ATOM 754 C CA . ALA A 1 98 ? -3.206 0.583 -0.135 1.00 91.25 98 ALA A CA 1
ATOM 755 C C . ALA A 1 98 ? -3.083 0.955 1.354 1.00 91.25 98 ALA A C 1
ATOM 757 O O . ALA A 1 98 ? -4.011 0.742 2.135 1.00 91.25 98 ALA A O 1
ATOM 758 N N . ALA A 1 99 ? -1.968 1.578 1.744 1.00 91.19 99 ALA A N 1
ATOM 759 C CA . ALA A 1 99 ? -1.737 2.041 3.109 1.00 91.19 99 ALA A CA 1
ATOM 760 C C . ALA A 1 99 ? -2.766 3.095 3.548 1.00 91.19 99 ALA A C 1
ATOM 762 O O . ALA A 1 99 ? -3.240 3.058 4.683 1.00 91.19 99 ALA A O 1
ATOM 763 N N . ALA A 1 100 ? -3.158 4.003 2.649 1.00 90.38 100 ALA A N 1
ATOM 764 C CA . ALA A 1 100 ? -4.196 4.994 2.911 1.00 90.38 100 ALA A CA 1
ATOM 765 C C . ALA A 1 100 ? -5.568 4.339 3.140 1.00 90.38 100 ALA A C 1
ATOM 767 O O . ALA A 1 100 ? -6.259 4.694 4.095 1.00 90.38 100 ALA A O 1
ATOM 768 N N . ILE A 1 101 ? -5.942 3.345 2.324 1.00 91.50 101 ILE A N 1
ATOM 769 C CA . ILE A 1 101 ? -7.169 2.550 2.512 1.00 91.50 101 ILE A CA 1
ATOM 770 C C . ILE A 1 101 ? -7.153 1.868 3.883 1.00 91.50 101 ILE A C 1
ATOM 772 O O . ILE A 1 101 ? -8.127 1.967 4.630 1.00 91.50 101 ILE A O 1
ATOM 776 N N . LEU A 1 102 ? -6.038 1.225 4.240 1.00 89.31 102 LEU A N 1
ATOM 777 C CA . LEU A 1 102 ? -5.863 0.562 5.533 1.00 89.31 102 LEU A CA 1
ATOM 778 C C . LEU A 1 102 ? -5.947 1.549 6.703 1.00 89.31 102 LEU A C 1
ATOM 780 O O . LEU A 1 102 ? -6.625 1.265 7.686 1.00 89.31 102 LEU A O 1
ATOM 784 N N . GLY A 1 103 ? -5.317 2.720 6.593 1.00 87.69 103 GLY A N 1
ATOM 785 C CA . GLY A 1 103 ? -5.364 3.769 7.612 1.00 87.69 103 GLY A CA 1
ATOM 786 C C . GLY A 1 103 ? -6.767 4.353 7.803 1.00 87.69 103 GLY A C 1
ATOM 787 O O . GLY A 1 103 ? -7.210 4.539 8.938 1.00 87.69 103 GLY A O 1
ATOM 788 N N . LEU A 1 104 ? -7.501 4.584 6.710 1.00 87.44 104 LEU A N 1
ATOM 789 C CA . LEU A 1 104 ? -8.897 5.028 6.753 1.00 87.44 104 LEU A CA 1
ATOM 790 C C . LEU A 1 104 ? -9.802 3.953 7.363 1.00 87.44 104 LEU A C 1
ATOM 792 O O . LEU A 1 104 ? -10.605 4.257 8.244 1.00 87.44 104 LEU A O 1
ATOM 796 N N . ALA A 1 105 ? -9.645 2.693 6.957 1.00 84.88 105 ALA A N 1
ATOM 797 C CA . ALA A 1 105 ? -10.384 1.579 7.543 1.00 84.88 105 ALA A CA 1
ATOM 798 C C . ALA A 1 105 ? -10.090 1.456 9.046 1.00 84.88 105 ALA A C 1
ATOM 800 O O . ALA A 1 105 ? -11.015 1.396 9.855 1.00 84.88 105 ALA A O 1
ATOM 801 N N . ALA A 1 106 ? -8.817 1.512 9.437 1.00 85.75 106 ALA A N 1
ATOM 802 C CA . ALA A 1 106 ? -8.405 1.509 10.834 1.00 85.75 106 ALA A CA 1
ATOM 803 C C . ALA A 1 106 ? -9.054 2.665 11.612 1.00 85.75 106 ALA A C 1
ATOM 805 O O . ALA A 1 106 ? -9.594 2.446 12.692 1.00 85.75 106 ALA A O 1
ATOM 806 N N . ASN A 1 107 ? -9.104 3.877 11.050 1.00 83.50 107 ASN A N 1
ATOM 807 C CA . ASN A 1 107 ? -9.789 5.008 11.677 1.00 83.50 107 ASN A CA 1
ATOM 808 C C . ASN A 1 107 ? -11.280 4.725 11.945 1.00 83.50 107 ASN A C 1
ATOM 810 O O . ASN A 1 107 ? -11.776 5.042 13.027 1.00 83.50 107 ASN A O 1
ATOM 814 N N . LEU A 1 108 ? -11.982 4.081 11.005 1.00 80.31 108 LEU A N 1
ATOM 815 C CA . LEU A 1 108 ? -13.389 3.701 11.178 1.00 80.31 108 LEU A CA 1
ATOM 816 C C . LEU A 1 108 ? -13.580 2.650 12.284 1.00 80.31 108 LEU A C 1
ATOM 818 O O . LEU A 1 108 ? -14.554 2.725 13.032 1.00 80.31 108 LEU A O 1
ATOM 822 N N . PHE A 1 109 ? -12.655 1.693 12.401 1.00 75.44 109 PHE A N 1
ATOM 823 C CA . PHE A 1 109 ? -12.697 0.613 13.397 1.00 75.44 109 PHE A CA 1
ATOM 824 C C . PHE A 1 109 ? -12.018 0.956 14.733 1.00 75.44 109 PHE A C 1
ATOM 826 O O . PHE A 1 109 ? -11.978 0.106 15.634 1.00 75.44 109 PHE A O 1
ATOM 833 N N . TRP A 1 110 ? -11.501 2.180 14.880 1.00 78.56 110 TRP A N 1
ATOM 834 C CA . TRP A 1 110 ? -10.814 2.630 16.085 1.00 78.56 110 TRP A CA 1
ATOM 835 C C . TRP A 1 110 ? -11.770 2.689 17.284 1.00 78.56 110 TRP A C 1
ATOM 837 O O . TRP A 1 110 ? -12.756 3.438 17.297 1.00 78.56 110 TRP A O 1
ATOM 847 N N . VAL A 1 111 ? -11.455 1.921 18.326 1.00 63.75 111 VAL A N 1
ATOM 848 C CA . VAL A 1 111 ? -12.238 1.856 19.567 1.00 63.75 111 VAL A CA 1
ATOM 849 C C . VAL A 1 111 ? -11.788 2.964 20.518 1.00 63.75 111 VAL A C 1
ATOM 851 O O . VAL A 1 111 ? -10.596 3.208 20.689 1.00 63.75 111 VAL A O 1
ATOM 854 N N . ARG A 1 112 ? -12.741 3.648 21.155 1.00 62.03 112 ARG A N 1
ATOM 855 C CA . ARG A 1 112 ? -12.487 4.539 22.298 1.00 62.03 112 ARG A CA 1
ATOM 856 C C . ARG A 1 112 ? -13.126 3.901 23.536 1.00 62.03 112 ARG A C 1
ATOM 858 O O . ARG A 1 112 ? -14.221 4.292 23.910 1.00 62.03 112 ARG A O 1
ATOM 865 N N . GLY A 1 113 ? -12.491 2.879 24.109 1.00 59.09 113 GLY A N 1
ATOM 866 C CA . GLY A 1 113 ? -13.027 2.152 25.268 1.00 59.09 113 GLY A CA 1
ATOM 867 C C . GLY A 1 113 ? -12.43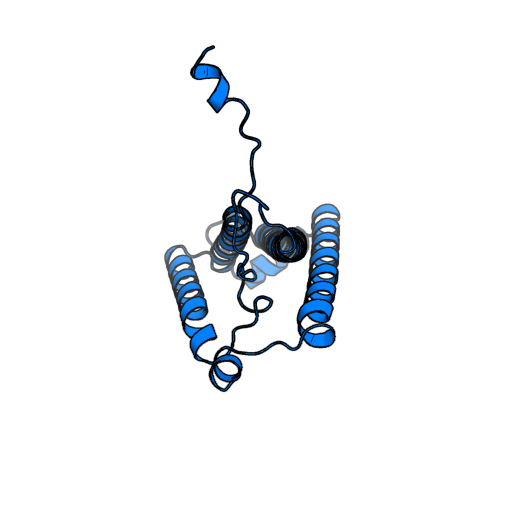8 0.749 25.437 1.00 59.09 113 GLY A C 1
ATOM 868 O O . GLY A 1 113 ? -11.855 0.208 24.500 1.00 59.09 113 GLY A O 1
ATOM 869 N N . THR A 1 114 ? -12.563 0.192 26.643 1.00 53.81 114 THR A N 1
ATOM 870 C CA . THR A 1 114 ? -11.954 -1.083 27.065 1.00 53.81 114 THR A CA 1
ATOM 871 C C . THR A 1 114 ? -12.804 -2.322 26.784 1.00 53.81 114 THR A C 1
ATOM 873 O O . THR A 1 114 ? -12.229 -3.384 26.587 1.00 53.81 114 THR A O 1
ATOM 876 N N . ASP A 1 115 ? -14.128 -2.196 26.680 1.00 55.62 115 ASP A N 1
ATOM 877 C CA . ASP A 1 115 ? -15.031 -3.332 26.466 1.00 55.62 115 ASP A CA 1
ATOM 878 C C . ASP A 1 115 ? -16.003 -3.037 25.332 1.00 55.62 115 ASP A C 1
ATOM 880 O O . ASP A 1 115 ? -17.042 -2.413 25.544 1.00 55.62 115 ASP A O 1
ATOM 884 N N . ASP A 1 116 ? -15.680 -3.489 24.117 1.00 60.59 116 ASP A N 1
ATOM 885 C CA . ASP A 1 116 ? -16.704 -3.529 23.083 1.00 60.59 116 ASP A CA 1
ATOM 886 C C . ASP A 1 116 ? -16.536 -4.666 22.071 1.00 60.59 116 ASP A C 1
ATOM 888 O O . ASP A 1 116 ? -15.489 -4.854 21.443 1.00 60.59 116 ASP A O 1
ATOM 892 N N . SER A 1 117 ? -17.601 -5.453 21.913 1.00 70.31 117 SER A N 1
ATOM 893 C CA . SER A 1 117 ? -17.638 -6.618 21.023 1.00 70.31 117 SER A CA 1
ATOM 894 C C . SER A 1 117 ? -17.461 -6.212 19.549 1.00 70.31 117 SER A C 1
ATOM 896 O O . SER A 1 117 ? -17.920 -5.149 19.128 1.00 70.31 117 SER A O 1
ATOM 898 N N . LEU A 1 118 ? -16.869 -7.078 18.707 1.00 67.31 118 LEU A N 1
ATOM 899 C CA . LEU A 1 118 ? -16.677 -6.815 17.261 1.00 67.31 118 LEU A CA 1
ATOM 900 C C . LEU A 1 118 ? -17.971 -6.382 16.540 1.00 67.31 118 LEU A C 1
ATOM 902 O O . LEU A 1 118 ? -17.932 -5.585 15.601 1.00 67.31 118 LEU A O 1
ATOM 906 N N . ARG A 1 119 ? -19.129 -6.871 17.001 1.00 68.56 119 ARG A N 1
ATOM 907 C CA . ARG A 1 119 ? -20.447 -6.497 16.469 1.00 68.56 119 ARG A CA 1
ATOM 908 C C . ARG A 1 119 ? -20.845 -5.066 16.834 1.00 68.56 119 ARG A C 1
ATOM 910 O O . ARG A 1 119 ? -21.379 -4.365 15.972 1.00 68.56 119 ARG A O 1
ATOM 917 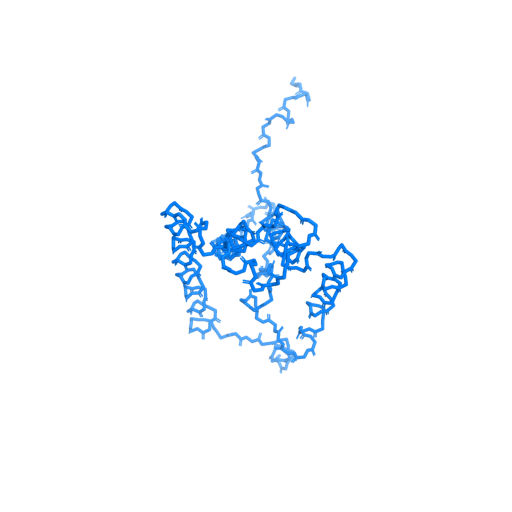N N . LEU A 1 120 ? -20.578 -4.617 18.064 1.00 70.38 120 LEU A N 1
ATOM 918 C CA . LEU A 1 120 ? -20.799 -3.216 18.435 1.00 70.38 120 LEU A CA 1
ATOM 919 C C . LEU A 1 120 ? -19.846 -2.302 17.665 1.00 70.38 120 LEU A C 1
ATOM 921 O O . LEU A 1 120 ? -20.301 -1.321 17.083 1.00 70.38 120 LEU A O 1
ATOM 925 N N . ARG A 1 121 ? -18.576 -2.701 17.516 1.00 70.81 121 ARG A N 1
ATOM 926 C CA . ARG A 1 121 ? -17.578 -1.965 16.721 1.00 70.81 121 ARG A CA 1
ATOM 927 C C . ARG A 1 121 ? -18.026 -1.747 15.277 1.00 70.81 121 ARG A C 1
ATOM 929 O O . ARG A 1 121 ? -17.944 -0.631 14.779 1.00 70.81 121 ARG A O 1
ATOM 936 N N . ALA A 1 122 ? -18.555 -2.775 14.611 1.00 71.56 122 ALA A N 1
ATOM 937 C CA . ALA A 1 122 ? -19.079 -2.635 13.250 1.00 71.56 122 ALA A CA 1
ATOM 938 C C . ALA A 1 122 ? -20.296 -1.689 13.184 1.00 71.56 122 ALA A C 1
ATOM 940 O O . ALA A 1 122 ? -20.451 -0.921 12.231 1.00 71.56 122 ALA A O 1
ATOM 941 N N . ARG A 1 123 ? -21.156 -1.708 14.211 1.00 74.69 123 ARG A N 1
ATOM 942 C CA . ARG A 1 123 ? -22.330 -0.829 14.302 1.00 74.69 123 ARG A CA 1
ATOM 943 C C . ARG A 1 123 ? -21.935 0.624 14.569 1.00 74.69 123 ARG A C 1
ATOM 945 O O . ARG A 1 123 ? -22.528 1.522 13.975 1.00 74.69 123 ARG A O 1
ATOM 952 N N . GLU A 1 124 ? -20.937 0.858 15.415 1.00 73.50 124 GLU A N 1
ATOM 953 C CA . GLU A 1 124 ? -20.373 2.185 15.660 1.00 73.50 124 GLU A CA 1
ATOM 954 C C . GLU A 1 124 ? -19.609 2.717 14.452 1.00 73.50 124 GLU A C 1
ATOM 956 O O . GLU A 1 124 ? -19.826 3.861 14.062 1.00 73.50 124 GLU A O 1
ATOM 961 N N . ALA A 1 125 ? -18.786 1.885 13.808 1.00 71.12 125 ALA A N 1
ATOM 962 C CA . ALA A 1 125 ? -18.092 2.239 12.574 1.00 71.12 125 ALA A CA 1
ATOM 963 C C . ALA A 1 125 ? -19.094 2.725 11.521 1.00 71.12 125 ALA A C 1
ATOM 965 O O . ALA A 1 125 ? -18.905 3.792 10.944 1.00 71.12 125 ALA A O 1
ATOM 966 N N . ARG A 1 126 ? -20.227 2.020 11.362 1.00 71.94 126 ARG A N 1
ATOM 967 C CA . ARG A 1 126 ? -21.312 2.418 10.451 1.00 71.94 126 ARG A CA 1
ATOM 968 C C . ARG A 1 126 ? -21.957 3.757 10.823 1.00 71.94 126 ARG A C 1
ATOM 970 O O . ARG A 1 126 ? -22.357 4.493 9.929 1.00 71.94 126 ARG A O 1
ATOM 977 N N . ARG A 1 127 ? -22.044 4.093 12.115 1.00 74.50 127 ARG A N 1
ATOM 978 C CA . ARG A 1 127 ? -22.526 5.407 12.587 1.00 74.50 127 ARG A CA 1
ATOM 979 C C . ARG A 1 127 ? -21.504 6.526 12.373 1.00 74.50 127 ARG A C 1
ATOM 981 O O . ARG A 1 127 ? -21.898 7.676 12.229 1.00 74.50 127 ARG A O 1
ATOM 988 N N . ARG A 1 128 ? -20.211 6.194 12.354 1.00 74.31 128 ARG A N 1
ATOM 989 C CA . ARG A 1 128 ? -19.095 7.129 12.137 1.00 74.31 128 ARG A CA 1
ATOM 990 C C . ARG A 1 128 ? -18.761 7.345 10.659 1.00 74.31 128 ARG A C 1
ATOM 992 O O . ARG A 1 128 ? -17.908 8.178 10.356 1.00 74.31 128 ARG A O 1
ATOM 999 N N . VAL A 1 129 ? -19.428 6.635 9.745 1.00 77.62 129 VAL A N 1
ATOM 1000 C CA . VAL A 1 129 ? -19.320 6.877 8.301 1.00 77.62 129 VAL A CA 1
ATOM 1001 C C . VAL A 1 129 ? -19.796 8.298 8.012 1.00 77.62 129 VAL A C 1
ATOM 1003 O O . VAL A 1 129 ? -20.988 8.597 8.026 1.00 77.62 129 VAL A O 1
ATOM 1006 N N . ASN A 1 130 ? -18.845 9.187 7.754 1.00 83.31 130 ASN A N 1
ATOM 1007 C CA . ASN A 1 130 ? -19.098 10.543 7.296 1.00 83.31 130 ASN A CA 1
ATOM 1008 C C . ASN A 1 130 ? -18.795 10.640 5.789 1.00 83.31 130 ASN A C 1
ATOM 1010 O O . ASN A 1 130 ? -18.132 9.777 5.199 1.00 83.31 130 ASN A O 1
ATOM 1014 N N . ARG A 1 131 ? -19.290 11.702 5.142 1.00 85.06 131 ARG A N 1
ATOM 1015 C CA . ARG A 1 131 ? -19.056 11.912 3.704 1.00 85.06 131 ARG A CA 1
ATOM 1016 C C . ARG A 1 131 ? -17.564 12.018 3.384 1.00 85.06 131 ARG A C 1
ATOM 1018 O O . ARG A 1 131 ? -17.139 11.425 2.408 1.00 85.06 131 ARG A O 1
ATOM 1025 N N . ILE A 1 132 ? -16.788 12.685 4.239 1.00 87.75 132 ILE A N 1
ATOM 1026 C CA . ILE A 1 132 ? -15.353 12.946 4.038 1.00 87.75 132 ILE A CA 1
ATOM 1027 C C . ILE A 1 132 ? -14.529 11.650 4.005 1.00 87.75 132 ILE A C 1
ATOM 1029 O O . ILE A 1 132 ? -13.771 11.423 3.068 1.00 87.75 132 ILE A O 1
ATOM 1033 N N . ASN A 1 133 ? -14.689 10.770 4.993 1.00 86.19 133 ASN A N 1
ATOM 1034 C CA . ASN A 1 133 ? -13.956 9.507 5.061 1.00 86.19 133 ASN A CA 1
ATOM 1035 C C . ASN A 1 133 ? -14.397 8.571 3.934 1.00 86.19 133 ASN A C 1
ATOM 1037 O O . ASN A 1 133 ? -13.571 7.859 3.373 1.00 86.19 133 ASN A O 1
ATOM 1041 N N . THR A 1 134 ? -15.685 8.592 3.574 1.00 87.44 134 THR A N 1
ATOM 1042 C CA . THR A 1 134 ? -16.206 7.773 2.470 1.00 87.44 134 THR A CA 1
ATOM 1043 C C . THR A 1 134 ? -15.642 8.230 1.129 1.00 87.44 134 THR A C 1
ATOM 1045 O O . THR A 1 134 ? -15.176 7.400 0.354 1.00 87.44 134 THR A O 1
ATOM 1048 N N . THR A 1 135 ? -15.631 9.538 0.849 1.00 91.25 135 THR A N 1
ATOM 1049 C CA . THR A 1 135 ? -15.064 10.067 -0.400 1.00 91.25 135 THR A CA 1
ATOM 1050 C C . THR A 1 135 ? -13.558 9.843 -0.466 1.00 91.25 135 THR A C 1
ATOM 1052 O O . THR A 1 135 ? -13.062 9.444 -1.515 1.00 91.25 135 THR A O 1
ATOM 1055 N N . ALA A 1 136 ? -12.838 10.020 0.646 1.00 91.62 136 ALA A N 1
ATOM 1056 C CA . ALA A 1 136 ? -11.411 9.719 0.725 1.00 91.62 136 ALA A CA 1
ATOM 1057 C C . ALA A 1 136 ? -11.119 8.232 0.464 1.00 91.62 136 ALA A C 1
ATOM 1059 O O . ALA A 1 136 ? -10.201 7.912 -0.288 1.00 91.62 136 ALA A O 1
ATOM 1060 N N . LEU A 1 137 ? -11.926 7.325 1.026 1.00 91.31 137 LEU A N 1
ATOM 1061 C CA . LEU A 1 137 ? -11.782 5.884 0.819 1.00 91.31 137 LEU A CA 1
ATOM 1062 C C . LEU A 1 137 ? -12.032 5.495 -0.642 1.00 91.31 137 LEU A C 1
ATOM 1064 O O . LEU A 1 137 ? -11.256 4.733 -1.211 1.00 91.31 137 LEU A O 1
ATOM 1068 N N . VAL A 1 138 ? -13.082 6.042 -1.260 1.00 93.75 138 VAL A N 1
ATOM 1069 C CA . VAL A 1 138 ? -13.397 5.801 -2.677 1.00 93.75 138 VAL A CA 1
ATOM 1070 C C . VAL A 1 138 ? -12.293 6.343 -3.584 1.00 93.75 138 VAL A C 1
ATOM 1072 O O . VAL A 1 138 ? -11.875 5.652 -4.509 1.00 93.75 138 VAL A O 1
ATOM 1075 N N . ALA A 1 139 ? -11.775 7.542 -3.306 1.00 94.81 139 ALA A N 1
ATOM 1076 C CA . ALA A 1 139 ? -10.668 8.118 -4.065 1.00 94.81 139 ALA A CA 1
ATOM 1077 C C . ALA A 1 139 ? -9.391 7.270 -3.940 1.00 94.81 139 ALA A C 1
ATOM 1079 O O . ALA A 1 139 ? -8.760 6.959 -4.949 1.00 94.81 139 ALA A O 1
ATOM 1080 N N . ALA A 1 140 ? -9.040 6.838 -2.725 1.00 93.06 140 ALA A N 1
ATOM 1081 C CA . ALA A 1 140 ? -7.885 5.972 -2.498 1.00 93.06 140 ALA A CA 1
ATOM 1082 C C . ALA A 1 140 ? -8.046 4.610 -3.193 1.00 93.06 140 ALA A C 1
ATOM 1084 O O . ALA A 1 140 ? -7.108 4.134 -3.830 1.00 93.06 140 ALA A O 1
ATOM 1085 N N . ALA A 1 141 ? -9.245 4.018 -3.147 1.00 94.12 141 ALA A N 1
ATOM 1086 C CA . ALA A 1 141 ? -9.562 2.786 -3.867 1.00 94.12 141 ALA A CA 1
ATOM 1087 C C . ALA A 1 141 ? -9.436 2.958 -5.387 1.00 94.12 141 ALA A C 1
ATOM 1089 O O . ALA A 1 141 ? -8.838 2.113 -6.047 1.00 94.12 141 ALA A O 1
ATOM 1090 N N . ALA A 1 142 ? -9.929 4.066 -5.946 1.00 96.50 142 ALA A N 1
ATOM 1091 C CA . ALA A 1 142 ? -9.794 4.355 -7.372 1.00 96.50 142 ALA A CA 1
ATOM 1092 C C . ALA A 1 142 ? -8.320 4.439 -7.799 1.00 96.50 142 ALA A C 1
ATOM 1094 O O . ALA A 1 142 ? -7.938 3.825 -8.794 1.00 96.50 142 ALA A O 1
ATOM 1095 N N . VAL A 1 143 ? -7.476 5.127 -7.018 1.00 95.44 143 VAL A N 1
ATOM 1096 C CA . VAL A 1 143 ? -6.025 5.188 -7.269 1.00 95.44 143 VAL A CA 1
ATOM 1097 C C . VAL A 1 143 ? -5.396 3.799 -7.171 1.00 95.44 143 VAL A C 1
ATOM 1099 O O . VAL A 1 143 ? -4.619 3.419 -8.045 1.00 95.44 143 VAL A O 1
ATOM 1102 N N . PHE A 1 144 ? -5.751 3.016 -6.151 1.00 94.75 144 PHE A N 1
ATOM 1103 C CA . PHE A 1 144 ? -5.226 1.666 -5.953 1.00 94.75 144 PHE A CA 1
ATOM 1104 C C . PHE A 1 144 ? -5.537 0.743 -7.140 1.00 94.75 144 PHE A C 1
ATOM 1106 O O . PHE A 1 144 ? -4.630 0.125 -7.694 1.00 94.75 144 PHE A O 1
ATOM 1113 N N . PHE A 1 145 ? -6.792 0.694 -7.594 1.00 95.06 145 PHE A N 1
ATOM 1114 C CA . PHE A 1 145 ? -7.171 -0.158 -8.725 1.00 95.06 145 PHE A CA 1
ATOM 1115 C C . PHE A 1 145 ? -6.613 0.344 -10.060 1.00 95.06 145 PHE A C 1
ATOM 1117 O O . PHE A 1 145 ? -6.170 -0.469 -10.869 1.00 95.06 145 PHE A O 1
ATOM 1124 N N . ALA A 1 146 ? -6.575 1.661 -10.289 1.00 94.81 146 ALA A N 1
ATOM 1125 C CA . ALA A 1 146 ? -6.003 2.226 -11.511 1.00 94.81 146 ALA A CA 1
ATOM 1126 C C . ALA A 1 146 ? -4.500 1.923 -11.628 1.00 94.81 146 ALA 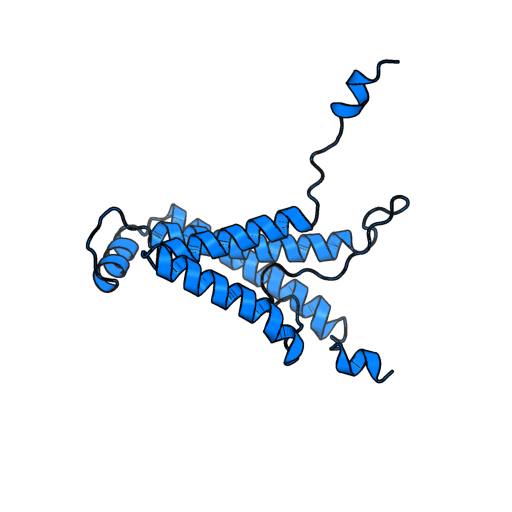A C 1
ATOM 1128 O O . ALA A 1 146 ? -4.030 1.457 -12.666 1.00 94.81 146 ALA A O 1
ATOM 1129 N N . THR A 1 147 ? -3.749 2.140 -10.545 1.00 93.00 147 THR A N 1
ATOM 1130 C CA . THR A 1 147 ? -2.305 1.865 -10.507 1.00 93.00 147 THR A CA 1
ATOM 1131 C C . THR A 1 147 ? -2.008 0.369 -10.553 1.00 93.00 147 THR A C 1
ATOM 1133 O O . THR A 1 147 ? -1.136 -0.046 -11.312 1.00 93.00 147 THR A O 1
ATOM 1136 N N . GLY A 1 148 ? -2.771 -0.454 -9.829 1.00 90.44 148 GLY A N 1
ATOM 1137 C CA . GLY A 1 148 ? -2.642 -1.911 -9.862 1.00 90.44 148 GLY A CA 1
ATOM 1138 C C . GLY A 1 148 ? -2.916 -2.492 -11.249 1.00 90.44 148 GLY A C 1
ATOM 1139 O O . GLY A 1 148 ? -2.134 -3.305 -11.734 1.00 90.44 148 GLY A O 1
ATOM 1140 N N . GLY A 1 149 ? -3.968 -2.022 -11.929 1.00 90.75 149 GLY A N 1
ATOM 1141 C CA . GLY A 1 149 ? -4.284 -2.418 -13.303 1.00 90.75 149 GLY A CA 1
ATOM 1142 C C . GLY A 1 149 ? -3.200 -2.007 -14.301 1.00 90.75 149 GLY A C 1
ATOM 1143 O O . GLY A 1 149 ? -2.792 -2.815 -15.133 1.00 90.75 149 GLY A O 1
ATOM 1144 N N . TYR A 1 150 ? -2.672 -0.784 -14.180 1.00 90.69 150 TYR A N 1
ATOM 1145 C CA . TYR A 1 150 ? -1.562 -0.318 -15.013 1.00 90.69 150 TYR A CA 1
ATOM 1146 C C . TYR A 1 150 ? -0.297 -1.163 -14.815 1.00 90.69 150 TYR A C 1
ATOM 1148 O O . TYR A 1 150 ? 0.316 -1.590 -15.795 1.00 90.69 150 TYR A O 1
ATOM 1156 N N . ILE A 1 151 ? 0.086 -1.438 -13.565 1.00 88.12 151 ILE A N 1
ATOM 1157 C CA . ILE A 1 151 ? 1.243 -2.287 -13.260 1.00 88.12 151 ILE A CA 1
ATOM 1158 C C . ILE A 1 151 ? 1.011 -3.691 -13.811 1.00 88.12 151 ILE A C 1
ATOM 1160 O O . ILE A 1 151 ? 1.872 -4.192 -14.522 1.00 88.12 151 ILE A O 1
ATOM 1164 N N . PHE A 1 152 ? -0.154 -4.291 -13.554 1.00 87.00 152 PHE A N 1
ATOM 1165 C CA . PHE A 1 152 ? -0.492 -5.630 -14.032 1.00 87.00 152 PHE A CA 1
ATOM 1166 C C . PHE A 1 152 ? -0.397 -5.736 -15.556 1.00 87.00 152 PHE A C 1
ATOM 1168 O O . PHE A 1 152 ? 0.196 -6.680 -16.071 1.00 87.00 152 PHE A O 1
ATOM 1175 N N . TYR A 1 153 ? -0.920 -4.745 -16.279 1.00 85.75 153 TYR A N 1
ATOM 1176 C CA . TYR A 1 153 ? -0.811 -4.678 -17.733 1.00 85.75 153 TYR A CA 1
ATOM 1177 C C . TYR A 1 153 ? 0.656 -4.603 -18.186 1.00 85.75 153 TYR A C 1
ATOM 1179 O O . TYR A 1 153 ? 1.085 -5.353 -19.061 1.00 85.75 153 TYR A O 1
ATOM 1187 N N . ASN A 1 154 ? 1.465 -3.762 -17.538 1.00 85.75 154 ASN A N 1
ATOM 1188 C CA . ASN A 1 154 ? 2.884 -3.644 -17.862 1.00 85.75 154 ASN A CA 1
ATOM 1189 C C . ASN A 1 154 ? 3.683 -4.911 -17.523 1.00 85.75 154 ASN A C 1
ATOM 1191 O O . ASN A 1 154 ? 4.582 -5.264 -18.277 1.00 85.75 154 ASN A O 1
ATOM 1195 N N . THR A 1 155 ? 3.389 -5.598 -16.417 1.00 80.38 155 THR A N 1
ATOM 1196 C CA . THR A 1 155 ? 4.199 -6.729 -15.934 1.00 80.38 155 THR A CA 1
ATOM 1197 C C . THR A 1 155 ? 3.749 -8.096 -16.427 1.00 80.38 155 THR A C 1
ATOM 1199 O O . THR A 1 155 ? 4.569 -9.003 -16.394 1.00 80.38 155 THR A O 1
ATOM 1202 N N . ASN A 1 156 ? 2.482 -8.257 -16.828 1.00 79.19 156 ASN A N 1
ATOM 1203 C CA . ASN A 1 156 ? 1.932 -9.545 -17.274 1.00 79.19 156 ASN A CA 1
ATOM 1204 C C . ASN A 1 156 ? 1.502 -9.563 -18.746 1.00 79.19 156 ASN A C 1
ATOM 1206 O O . ASN A 1 156 ? 1.411 -10.643 -19.320 1.00 79.19 156 ASN A O 1
ATOM 1210 N N . VAL A 1 157 ? 1.203 -8.405 -19.352 1.00 73.44 157 VAL A N 1
ATOM 1211 C CA . VAL A 1 157 ? 0.762 -8.337 -20.759 1.00 73.44 157 VAL A CA 1
ATOM 1212 C C . VAL A 1 157 ? 1.886 -7.843 -21.668 1.00 73.44 157 VAL A C 1
ATOM 1214 O O . VAL A 1 157 ? 2.163 -8.465 -22.686 1.00 73.44 157 VAL A O 1
ATOM 1217 N N . LEU A 1 158 ? 2.550 -6.741 -21.302 1.00 66.06 158 LEU A N 1
ATOM 1218 C CA . LEU A 1 158 ? 3.678 -6.187 -22.072 1.00 66.06 158 LEU A CA 1
ATOM 1219 C C . LEU A 1 158 ? 5.003 -6.905 -21.809 1.00 66.06 158 LEU A C 1
ATOM 1221 O O . LEU A 1 158 ? 5.837 -6.999 -22.703 1.00 66.06 158 LEU A O 1
ATOM 1225 N N . ASN A 1 159 ? 5.202 -7.385 -20.584 1.00 71.75 159 ASN A N 1
ATOM 1226 C CA . ASN A 1 159 ? 6.358 -8.179 -20.196 1.00 71.75 159 ASN A CA 1
ATOM 1227 C C . ASN A 1 159 ? 5.867 -9.560 -19.756 1.00 71.75 159 ASN A C 1
ATOM 1229 O O . ASN A 1 159 ? 4.834 -9.666 -19.098 1.00 71.75 159 ASN A O 1
ATOM 1233 N N . 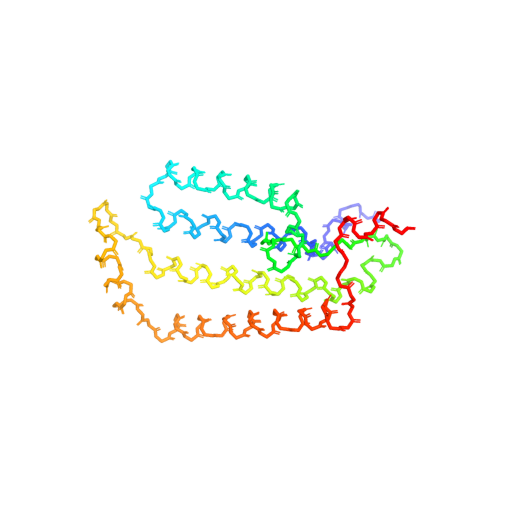THR A 1 160 ? 6.593 -10.620 -20.105 1.00 66.38 160 THR A N 1
ATOM 1234 C CA . THR A 1 160 ? 6.303 -11.961 -19.586 1.00 66.38 160 THR A CA 1
ATOM 1235 C C . THR A 1 160 ? 6.918 -12.068 -18.196 1.00 66.38 160 THR A C 1
ATOM 1237 O O . THR A 1 160 ? 8.143 -12.074 -18.057 1.00 66.38 160 THR A O 1
ATOM 1240 N N . PHE A 1 161 ? 6.082 -12.114 -17.157 1.00 59.09 161 PHE A N 1
ATOM 1241 C CA . PHE A 1 161 ? 6.544 -12.393 -15.800 1.00 59.09 161 PHE A CA 1
ATOM 1242 C C . PHE A 1 161 ? 7.174 -13.793 -15.762 1.00 59.09 161 PHE A C 1
ATOM 1244 O O . PHE A 1 161 ? 6.485 -14.780 -16.008 1.00 59.09 161 PHE A O 1
ATOM 1251 N N . LYS A 1 162 ? 8.476 -13.869 -15.468 1.00 61.72 162 LYS A N 1
ATOM 1252 C CA . LYS A 1 162 ? 9.195 -15.127 -15.232 1.00 61.72 162 LYS A CA 1
ATOM 1253 C C . LYS A 1 162 ? 9.506 -15.257 -13.746 1.00 61.72 162 LYS A C 1
ATOM 1255 O O . LYS A 1 162 ? 10.120 -14.349 -13.171 1.00 61.72 162 LYS A O 1
ATOM 1260 N N . THR A 1 163 ? 9.098 -16.372 -13.148 1.00 65.25 163 THR A N 1
ATOM 1261 C CA . THR A 1 163 ? 9.492 -16.747 -11.781 1.00 65.25 163 THR A CA 1
ATOM 1262 C C . THR A 1 163 ? 10.981 -17.090 -11.716 1.00 65.25 163 THR A C 1
ATOM 1264 O O . THR A 1 163 ? 11.631 -17.295 -12.745 1.00 65.25 163 THR A O 1
ATOM 1267 N N . SER A 1 164 ? 11.543 -17.132 -10.509 1.00 62.56 164 SER A N 1
ATOM 1268 C CA . SER A 1 164 ? 12.946 -17.494 -10.272 1.00 62.56 164 SER A CA 1
ATOM 1269 C C . SER A 1 164 ? 13.310 -18.840 -10.900 1.00 62.56 164 SER A C 1
ATOM 1271 O O . SER A 1 164 ? 14.349 -18.936 -11.546 1.00 62.56 164 SER A O 1
ATOM 1273 N N . ASP A 1 165 ? 12.430 -19.837 -10.788 1.00 62.22 165 ASP A N 1
ATOM 1274 C CA . ASP A 1 165 ? 12.638 -21.173 -11.361 1.00 62.22 165 ASP A CA 1
ATOM 1275 C C . ASP A 1 165 ? 12.759 -21.117 -12.891 1.00 62.22 165 ASP A C 1
ATOM 1277 O O . ASP A 1 165 ? 13.736 -21.597 -13.456 1.00 62.22 165 ASP A O 1
ATOM 1281 N N . GLN A 1 166 ? 11.847 -20.402 -13.558 1.00 63.97 166 GLN A N 1
ATOM 1282 C CA . GLN A 1 166 ? 11.853 -20.238 -15.018 1.00 63.97 166 GLN A CA 1
ATOM 1283 C C . GLN A 1 166 ? 13.051 -19.436 -15.540 1.00 63.97 166 GLN A C 1
ATOM 1285 O O . GLN A 1 166 ? 13.420 -19.562 -16.702 1.00 63.97 166 GLN A O 1
ATOM 1290 N N . ARG A 1 167 ? 13.638 -18.567 -14.711 1.00 66.12 167 ARG A N 1
ATOM 1291 C CA . ARG A 1 167 ? 14.835 -17.795 -15.071 1.00 66.12 167 ARG A CA 1
ATOM 1292 C C . ARG A 1 167 ? 16.108 -18.630 -14.984 1.00 66.12 167 ARG A C 1
ATOM 1294 O O . ARG A 1 167 ? 17.042 -18.352 -15.719 1.00 66.12 167 ARG A O 1
ATOM 1301 N N . ASN A 1 168 ? 16.155 -19.587 -14.061 1.00 65.31 168 ASN A N 1
ATOM 1302 C CA . ASN A 1 168 ? 17.332 -20.422 -13.824 1.00 65.31 168 ASN A CA 1
ATOM 1303 C C . ASN A 1 168 ? 17.405 -21.630 -14.775 1.00 65.31 168 ASN A C 1
ATOM 1305 O O . ASN A 1 168 ? 18.437 -22.295 -14.828 1.00 65.31 168 ASN A O 1
ATOM 1309 N N . GLU A 1 169 ? 16.316 -21.929 -15.487 1.00 64.56 169 GLU A N 1
ATOM 1310 C CA . GLU A 1 169 ? 16.243 -22.970 -16.521 1.00 64.56 169 GLU A CA 1
ATOM 1311 C C . GLU A 1 169 ? 16.759 -22.507 -17.904 1.00 64.56 169 GLU A C 1
ATOM 1313 O O . GLU A 1 169 ? 16.945 -23.346 -18.786 1.00 64.56 169 GLU A O 1
ATOM 1318 N N . GLU A 1 170 ? 17.014 -21.204 -18.091 1.00 49.94 170 GLU A N 1
ATOM 1319 C CA . GLU A 1 170 ? 17.626 -20.596 -19.292 1.00 49.94 170 GLU A CA 1
ATOM 1320 C C . GLU A 1 170 ? 19.109 -20.257 -19.070 1.00 49.94 170 GLU A C 1
ATOM 1322 O O . GLU A 1 170 ? 19.905 -20.497 -20.008 1.00 49.94 170 GLU A O 1
#

Solvent-accessible surface area (backbone atoms only — not comparable to full-atom values): 9811 Å² total; per-residue (Å²): 139,68,81,75,62,72,72,75,69,67,70,89,73,81,49,75,65,56,52,27,50,52,22,49,51,23,51,53,52,26,44,41,42,71,60,71,36,76,69,59,23,50,50,52,50,50,52,51,54,50,45,69,64,48,40,48,79,75,71,56,68,53,52,90,72,45,82,57,47,67,80,92,64,76,74,38,97,87,59,45,47,58,87,45,45,63,62,50,51,48,50,43,51,26,39,45,23,49,20,49,40,36,44,53,51,27,61,48,54,54,76,91,75,94,84,76,55,74,68,55,46,55,55,49,25,62,70,66,65,44,72,67,62,51,53,51,42,52,52,28,47,51,50,24,53,53,37,46,50,52,49,47,45,52,45,60,71,77,32,80,75,71,54,73,69,66,58,73,77,108

Sequence (170 aa):
MDAGDVLRSRPLRSSPVSAALLALLGVGFAIQVLVNHKYLGFGVMTAYFLALIILPQVGVEHNLVLYGQTPGSPYSDMNGYGHFATPLLWFHLYWLAAAAILGLAANLFWVRGTDDSLRLRAREARRRVNRINTTALVAAAAVFFATGGYIFYNTNVLNTFKTSDQRNEE

Secondary structure (DSSP, 8-state):
--TTSTTS-------HHHHHHHHHHHHHHHHHHHH--HHHHHHHHHHHHHHHHHGGGGT---TTTSTT-------BTTTBTGGGHHHHHHHHHHHHHHHHHHHHHHHHH---SS---HHHHHHHHHHH--HHHHHHHHHHHHHHHHHHHHHHIIIIIIS----HHHHHT-

Foldseek 3Di:
DDPVVVVPPDPPDPDLVNLLVLLLVLVLLLLCLVVVDVVVSVVVNVVLVVCLVCCLVVQNDDLLPNQSDAPDQDADPVQGSPPVPVSSVLSSQLSVLVSQLSNLVSVLQGDPDDDDDPVVSVVSSVVVDDPVSVVSNVVSVVSNVVSSVVSCCVPVVVHPDDRPVRVVVD